Protein AF-A0A8T4TLX2-F1 (afdb_monomer_lite)

pLDDT: mean 73.06, std 13.08, range [42.81, 94.62]

Secondary structure (DSSP, 8-state):
-HHHHHHHHHHHHHHHHHHHHHHHHHHHHSSS---HHHHHHHHHHHHHHHHHHHHHHHHHHHH-SSHHHHHHHHHHHHHHHHHHHHHHHHHTTTTTTSSS-------HHHHHHHHHHHHHHHHHHHHHHHHT-

Structure (mmCIF, N/CA/C/O backbone):
data_AF-A0A8T4TLX2-F1
#
_entry.id   AF-A0A8T4TLX2-F1
#
loop_
_atom_site.group_PDB
_atom_site.id
_atom_site.type_symbol
_atom_site.label_atom_id
_atom_site.label_alt_id
_atom_site.label_comp_id
_atom_site.label_asym_id
_atom_site.label_entity_id
_atom_site.label_seq_id
_atom_site.pdbx_PDB_ins_code
_atom_site.Cartn_x
_atom_site.Cartn_y
_atom_site.Cartn_z
_atom_site.occupancy
_atom_site.B_iso_or_equiv
_atom_site.auth_seq_id
_atom_site.auth_comp_id
_atom_site.auth_asym_id
_atom_site.auth_atom_id
_atom_site.pdbx_PDB_model_num
ATOM 1 N N . MET A 1 1 ? -2.117 9.926 24.299 1.00 42.81 1 MET A N 1
ATOM 2 C CA . MET A 1 1 ? -0.888 10.438 23.638 1.00 42.81 1 MET A CA 1
ATOM 3 C C . MET A 1 1 ? -0.261 9.496 22.603 1.00 42.81 1 MET A C 1
ATOM 5 O O . MET A 1 1 ? -0.029 9.955 21.493 1.00 42.81 1 MET A O 1
ATOM 9 N N . ILE A 1 2 ? 0.007 8.210 22.890 1.00 47.81 2 ILE A N 1
ATOM 10 C CA . ILE A 1 2 ? 0.702 7.305 21.935 1.00 47.81 2 ILE A CA 1
ATOM 11 C C . ILE A 1 2 ? -0.049 7.175 20.595 1.00 47.81 2 ILE A C 1
ATOM 13 O O . ILE A 1 2 ? 0.559 7.354 19.546 1.00 47.81 2 ILE A O 1
ATOM 17 N N . LYS A 1 3 ? -1.381 7.003 20.624 1.00 55.38 3 LYS A N 1
ATOM 18 C CA . LYS A 1 3 ? -2.230 6.923 19.416 1.00 55.38 3 LYS A CA 1
ATOM 19 C C . LYS A 1 3 ? -2.152 8.156 18.503 1.00 55.38 3 LYS A C 1
ATOM 21 O O . LYS A 1 3 ? -2.442 8.037 17.320 1.00 55.38 3 LYS A O 1
ATOM 26 N N . GLN A 1 4 ? -1.822 9.331 19.036 1.00 51.31 4 GLN A N 1
ATOM 27 C CA . GLN A 1 4 ? -1.804 10.595 18.289 1.00 51.31 4 GLN A CA 1
ATOM 28 C C . GLN A 1 4 ? -0.442 10.821 17.615 1.00 51.31 4 GLN A C 1
ATOM 30 O O . GLN A 1 4 ? -0.377 11.288 16.483 1.00 51.31 4 GLN A O 1
ATOM 35 N N . LYS A 1 5 ? 0.646 10.382 18.265 1.00 51.25 5 LYS A N 1
ATOM 36 C CA . LYS A 1 5 ? 2.007 10.432 17.707 1.00 51.25 5 LYS A CA 1
ATOM 37 C C . LYS A 1 5 ? 2.173 9.501 16.504 1.00 51.25 5 LYS A C 1
ATOM 39 O O . LYS A 1 5 ? 2.753 9.906 15.504 1.00 51.25 5 LYS A O 1
ATOM 44 N N . THR A 1 6 ? 1.618 8.287 16.564 1.00 57.44 6 THR A N 1
ATOM 45 C CA . THR A 1 6 ? 1.668 7.333 15.438 1.00 57.44 6 THR A CA 1
ATOM 46 C C . THR A 1 6 ? 0.921 7.858 14.209 1.00 57.44 6 THR A C 1
ATOM 48 O O . THR A 1 6 ? 1.366 7.651 13.090 1.00 57.44 6 THR A O 1
ATOM 51 N N . PHE A 1 7 ? -0.178 8.587 14.420 1.00 55.81 7 PHE A N 1
ATOM 52 C CA . PHE A 1 7 ? -0.983 9.191 13.357 1.00 55.81 7 PHE A CA 1
ATOM 53 C C . PHE A 1 7 ? -0.264 10.351 12.659 1.00 55.81 7 PHE A C 1
ATOM 55 O O . PHE A 1 7 ? -0.252 10.408 11.433 1.00 55.81 7 PHE A O 1
ATOM 62 N N . PHE A 1 8 ? 0.380 11.232 13.431 1.00 54.66 8 PHE A N 1
ATOM 63 C CA . PHE A 1 8 ? 1.188 12.324 12.884 1.00 54.66 8 PHE A CA 1
ATOM 64 C C . PHE A 1 8 ? 2.365 11.801 12.052 1.00 54.66 8 PHE A C 1
ATOM 66 O O . PHE A 1 8 ? 2.585 12.267 10.941 1.00 54.66 8 PHE A O 1
ATOM 73 N N . LEU A 1 9 ? 3.071 10.780 12.551 1.00 60.78 9 LEU A N 1
ATOM 74 C CA . LEU A 1 9 ? 4.148 10.111 11.814 1.00 60.78 9 LEU A CA 1
ATOM 75 C C . LEU A 1 9 ? 3.656 9.496 10.502 1.00 60.78 9 LEU A C 1
ATOM 77 O O . LEU A 1 9 ? 4.334 9.597 9.487 1.00 60.78 9 LEU A O 1
ATOM 81 N N . PHE A 1 10 ? 2.466 8.902 10.509 1.00 64.06 10 PHE A N 1
ATOM 82 C CA . PHE A 1 10 ? 1.876 8.289 9.326 1.00 64.06 10 PHE A CA 1
ATOM 83 C C . PHE A 1 10 ? 1.400 9.330 8.297 1.00 64.06 10 PHE A C 1
ATOM 85 O O . PHE A 1 10 ? 1.614 9.163 7.102 1.00 64.06 10 PHE A O 1
ATOM 92 N N . HIS A 1 11 ? 0.830 10.448 8.750 1.00 59.53 11 HIS A N 1
ATOM 93 C CA . HIS A 1 11 ? 0.478 11.582 7.889 1.00 59.53 11 HIS A CA 1
ATOM 94 C C . HIS A 1 11 ? 1.701 12.257 7.283 1.00 59.53 11 HIS A C 1
ATOM 96 O O . HIS A 1 11 ? 1.725 12.524 6.086 1.00 59.53 11 HIS A O 1
ATOM 102 N N . ALA A 1 12 ? 2.726 12.503 8.098 1.00 61.34 12 ALA A N 1
ATOM 103 C CA . ALA A 1 12 ? 3.994 13.035 7.628 1.00 61.34 12 ALA A CA 1
ATOM 104 C C . ALA A 1 12 ? 4.629 12.084 6.608 1.00 61.34 12 ALA A C 1
ATOM 106 O O . ALA A 1 12 ? 5.093 12.533 5.569 1.00 61.34 12 ALA A O 1
ATOM 107 N N . PHE A 1 13 ? 4.570 10.772 6.851 1.00 69.31 13 PHE A N 1
ATOM 108 C CA . PHE A 1 13 ? 5.037 9.760 5.909 1.00 69.31 13 PHE A CA 1
ATOM 109 C C . PHE A 1 13 ? 4.298 9.828 4.569 1.00 69.31 13 PHE A C 1
ATOM 111 O O . PHE A 1 13 ? 4.942 9.906 3.530 1.00 69.31 13 PHE A O 1
ATOM 118 N N . PHE A 1 14 ? 2.965 9.887 4.578 1.00 67.88 14 PHE A N 1
ATOM 119 C CA . PHE A 1 14 ? 2.178 10.043 3.353 1.00 67.88 14 PHE A CA 1
ATOM 120 C C . PHE A 1 14 ? 2.451 11.370 2.641 1.00 67.88 14 PHE A C 1
ATOM 122 O O . PHE A 1 14 ? 2.610 11.381 1.424 1.00 67.88 14 PHE A O 1
ATOM 129 N N . GLY A 1 15 ? 2.568 12.474 3.382 1.00 61.53 15 GLY A N 1
ATOM 130 C CA . GLY A 1 15 ? 2.940 13.776 2.831 1.00 61.53 15 GLY A CA 1
ATOM 131 C C . GLY A 1 15 ? 4.322 13.755 2.176 1.00 61.53 15 GLY A C 1
ATOM 132 O O . GLY A 1 15 ? 4.482 14.286 1.080 1.00 61.53 15 GLY A O 1
ATOM 133 N N . ILE A 1 16 ? 5.297 13.079 2.788 1.00 67.12 16 ILE A N 1
ATOM 134 C CA . ILE A 1 16 ? 6.637 12.875 2.223 1.00 67.12 16 ILE A CA 1
ATOM 135 C C . ILE A 1 16 ? 6.561 12.002 0.968 1.00 67.12 16 ILE A C 1
ATOM 137 O O . ILE A 1 16 ? 7.141 12.377 -0.042 1.00 67.12 16 ILE A O 1
ATOM 141 N N . VAL A 1 17 ? 5.818 10.891 0.994 1.00 67.75 17 VAL A N 1
ATOM 142 C CA . VAL A 1 17 ? 5.635 9.986 -0.156 1.00 67.75 17 VAL A CA 1
ATOM 143 C C . VAL A 1 17 ? 4.996 10.717 -1.338 1.00 67.75 17 VAL A C 1
ATOM 145 O O . VAL A 1 17 ? 5.539 10.678 -2.438 1.00 67.75 17 VAL A O 1
ATOM 148 N N . PHE A 1 18 ? 3.896 11.442 -1.120 1.00 66.88 18 PHE A N 1
ATOM 149 C CA . PHE A 1 18 ? 3.232 12.227 -2.165 1.00 66.88 18 PHE A CA 1
ATOM 150 C C . PHE A 1 18 ? 4.108 13.369 -2.686 1.00 66.88 18 PHE A C 1
ATOM 152 O O . PHE A 1 18 ? 4.140 13.608 -3.892 1.00 66.88 18 PHE A O 1
ATOM 159 N N . SER A 1 19 ? 4.864 14.035 -1.808 1.00 63.25 19 SER A N 1
ATOM 160 C CA . SER A 1 19 ? 5.817 15.073 -2.218 1.00 63.25 19 SER A CA 1
ATOM 161 C C . SER A 1 19 ? 6.962 14.485 -3.043 1.00 63.25 19 SER A C 1
ATOM 163 O O . SER A 1 19 ? 7.318 15.053 -4.071 1.00 63.25 19 SER A O 1
ATOM 165 N N . LEU A 1 20 ? 7.499 13.320 -2.655 1.00 67.94 20 LEU A N 1
ATOM 166 C CA . LEU A 1 20 ? 8.529 12.613 -3.419 1.00 67.94 20 LEU A CA 1
ATOM 167 C C . LEU A 1 20 ? 8.010 12.211 -4.799 1.00 67.94 20 LEU A C 1
ATOM 169 O O . LEU A 1 20 ? 8.695 12.427 -5.788 1.00 67.94 20 LEU A O 1
ATOM 173 N N . LEU A 1 21 ? 6.797 11.662 -4.879 1.00 67.88 21 LEU A N 1
ATOM 174 C CA . LEU A 1 21 ? 6.171 11.275 -6.145 1.00 67.88 21 LEU A CA 1
ATOM 175 C C . LEU A 1 21 ? 5.908 12.484 -7.046 1.00 67.88 21 LEU A C 1
ATOM 177 O O . LEU A 1 21 ? 6.138 12.403 -8.250 1.00 67.88 21 LEU A O 1
ATOM 181 N N . GLY A 1 22 ? 5.488 13.616 -6.472 1.00 64.69 22 GLY A N 1
ATOM 182 C CA . GLY A 1 22 ? 5.352 14.881 -7.193 1.00 64.69 22 GLY A CA 1
ATOM 183 C C . GLY A 1 22 ? 6.689 15.368 -7.753 1.00 64.69 22 GLY A C 1
ATOM 184 O O . GLY A 1 22 ? 6.776 15.698 -8.932 1.00 64.69 22 GLY A O 1
ATOM 185 N N . VAL A 1 23 ? 7.752 15.332 -6.944 1.00 64.25 23 VAL A N 1
ATOM 186 C CA . VAL A 1 23 ? 9.114 15.685 -7.376 1.00 64.25 23 VAL A CA 1
ATOM 187 C C . VAL A 1 23 ? 9.605 14.741 -8.478 1.00 64.25 23 VAL A C 1
ATOM 189 O O . VAL A 1 23 ? 10.076 15.210 -9.508 1.00 64.25 23 VAL A O 1
ATOM 192 N N . LEU A 1 24 ? 9.441 13.426 -8.319 1.00 65.81 24 LEU A N 1
ATOM 193 C CA . LEU A 1 24 ? 9.833 12.426 -9.320 1.00 65.81 24 LEU A CA 1
ATOM 194 C C . LEU A 1 24 ? 9.044 12.574 -10.631 1.00 65.81 24 LEU A C 1
ATOM 196 O O . LEU A 1 24 ? 9.623 12.463 -11.711 1.00 65.81 24 LEU A O 1
ATOM 200 N N . SER A 1 25 ? 7.747 12.883 -10.553 1.00 61.78 25 SER A N 1
ATOM 201 C CA . SER A 1 25 ? 6.904 13.153 -11.722 1.00 61.78 25 SER A CA 1
ATOM 202 C C . SER A 1 25 ? 7.326 14.428 -12.455 1.00 61.78 25 SER A C 1
ATOM 204 O O . SER A 1 25 ? 7.356 14.436 -13.684 1.00 61.78 25 SER A O 1
ATOM 206 N N . LEU A 1 26 ? 7.655 15.502 -11.729 1.00 61.56 26 LEU A N 1
ATOM 207 C CA . LEU A 1 26 ? 8.131 16.757 -12.320 1.00 61.56 26 LEU A CA 1
ATOM 208 C C . LEU A 1 26 ? 9.502 16.560 -12.980 1.00 61.56 26 LEU A C 1
ATOM 210 O O . LEU A 1 26 ? 9.700 16.979 -14.117 1.00 61.56 26 LEU A O 1
ATOM 214 N N . LEU A 1 27 ? 10.420 15.849 -12.321 1.00 60.41 27 LEU A N 1
ATOM 215 C CA . LEU A 1 27 ? 11.731 15.508 -12.884 1.00 60.41 27 LEU A CA 1
ATOM 216 C C . LEU A 1 27 ? 11.616 14.666 -14.166 1.00 60.41 27 LEU A C 1
ATOM 218 O O . LEU A 1 27 ? 12.399 14.858 -15.090 1.00 60.41 27 LEU A O 1
ATOM 222 N N . GLY A 1 28 ? 10.608 13.793 -14.265 1.00 60.91 28 GLY A N 1
ATOM 223 C CA . GLY A 1 28 ? 10.301 13.062 -15.498 1.00 60.91 28 GLY A CA 1
ATOM 224 C C . GLY A 1 28 ? 9.738 13.932 -16.635 1.00 60.91 28 GLY A C 1
ATOM 225 O O . GLY A 1 28 ? 9.903 13.578 -17.801 1.00 60.91 28 GLY A O 1
ATOM 226 N N . GLN A 1 29 ? 9.098 15.067 -16.322 1.00 56.66 29 GLN A N 1
ATOM 227 C CA . GLN A 1 29 ? 8.494 15.983 -17.303 1.00 56.66 29 GLN A CA 1
ATOM 228 C C . GLN A 1 29 ? 9.457 17.062 -17.827 1.00 56.66 29 GLN A C 1
ATOM 230 O O . GLN A 1 29 ? 9.345 17.447 -18.989 1.00 56.66 29 GLN A O 1
ATOM 235 N N . PHE A 1 30 ? 10.409 17.541 -17.016 1.00 55.75 30 PHE A N 1
ATOM 236 C CA . PHE A 1 30 ? 11.299 18.665 -17.371 1.00 55.75 30 PHE A CA 1
ATOM 237 C C . PHE A 1 30 ? 12.502 18.311 -18.266 1.00 55.75 30 PHE A C 1
ATOM 239 O O . PHE A 1 30 ? 13.347 19.162 -18.542 1.00 55.75 30 PHE A O 1
ATOM 246 N N . GLY A 1 31 ? 12.530 17.101 -18.819 1.00 54.84 31 GLY A N 1
ATOM 247 C CA . GLY A 1 31 ? 13.481 16.715 -19.855 1.00 54.84 31 GLY A CA 1
ATOM 248 C C . GLY A 1 31 ? 14.688 15.957 -19.314 1.00 54.84 31 GLY A C 1
ATOM 249 O O . GLY A 1 31 ? 15.234 16.266 -18.263 1.00 54.84 31 GLY A O 1
ATOM 250 N N . TYR A 1 32 ? 15.111 14.972 -20.107 1.00 47.06 32 TYR A N 1
ATOM 251 C CA . TYR A 1 32 ? 16.262 14.099 -19.872 1.00 47.06 32 TYR A CA 1
ATOM 252 C C . TYR A 1 32 ? 16.062 13.086 -18.739 1.00 47.06 32 TYR A C 1
ATOM 254 O O . TYR A 1 32 ? 16.722 13.109 -17.710 1.00 47.06 32 TYR A O 1
ATOM 262 N N . VAL A 1 33 ? 15.160 12.132 -18.947 1.00 46.81 33 VAL A N 1
ATOM 263 C CA . VAL A 1 33 ? 15.488 10.779 -19.428 1.00 46.81 33 VAL A CA 1
ATOM 264 C C . VAL A 1 33 ? 14.278 9.895 -19.098 1.00 46.81 33 VAL A C 1
ATOM 266 O O . VAL A 1 33 ? 13.898 9.744 -17.939 1.00 46.81 33 VAL A O 1
ATOM 269 N N . TYR A 1 34 ? 13.691 9.262 -20.118 1.00 51.28 34 TYR A N 1
ATOM 270 C CA . TYR A 1 34 ? 12.852 8.072 -19.942 1.00 51.28 34 TYR A CA 1
ATOM 271 C C . TYR A 1 34 ? 13.736 6.936 -19.404 1.00 51.28 34 TYR A C 1
ATOM 273 O O . TYR A 1 34 ? 14.104 6.007 -20.119 1.00 51.28 34 TYR A O 1
ATOM 281 N N . PHE A 1 35 ? 14.161 7.025 -18.146 1.00 54.12 35 PHE A N 1
ATOM 282 C CA . PHE A 1 35 ? 14.891 5.947 -17.510 1.00 54.12 35 PHE A CA 1
ATOM 283 C C . PHE A 1 35 ? 13.823 4.928 -17.135 1.00 54.12 35 PHE A C 1
ATOM 285 O O . PHE A 1 35 ? 13.133 5.075 -16.130 1.00 54.12 35 PHE A O 1
ATOM 292 N N . ILE A 1 36 ? 13.689 3.879 -17.949 1.00 58.34 36 ILE A N 1
ATOM 293 C CA . ILE A 1 36 ? 13.009 2.629 -17.584 1.00 58.34 36 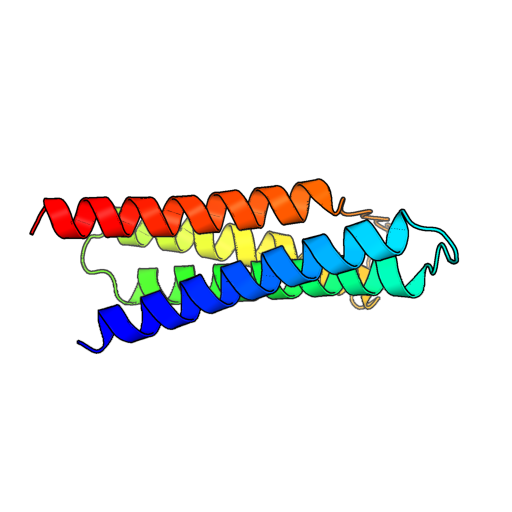ILE A CA 1
ATOM 294 C C . ILE A 1 36 ? 13.280 2.258 -16.106 1.00 58.34 36 ILE A C 1
ATOM 296 O O . ILE A 1 36 ? 12.309 1.979 -15.400 1.00 58.34 36 ILE A O 1
ATOM 300 N N . PRO A 1 37 ? 14.520 2.365 -15.566 1.00 63.72 37 PRO A N 1
ATOM 301 C CA . PRO A 1 37 ? 14.757 2.094 -14.146 1.00 63.72 37 PRO A CA 1
ATOM 302 C C . PRO A 1 37 ? 14.039 3.046 -13.174 1.00 63.72 37 PRO A C 1
ATOM 304 O O . PRO A 1 37 ? 13.652 2.604 -12.098 1.00 63.72 37 PRO A O 1
ATOM 307 N N . LEU A 1 38 ? 13.791 4.311 -13.531 1.00 68.06 38 LEU A N 1
ATOM 308 C CA . LEU A 1 38 ? 13.065 5.264 -12.681 1.00 68.06 38 LEU A CA 1
ATOM 309 C C . LEU A 1 38 ? 11.559 4.960 -12.629 1.00 68.06 38 LEU A C 1
ATOM 311 O O . LEU A 1 38 ? 10.948 5.055 -11.564 1.00 68.06 38 LEU A O 1
ATOM 315 N N . ARG A 1 39 ? 10.962 4.546 -13.758 1.00 69.50 39 ARG A N 1
ATOM 316 C CA . ARG A 1 39 ? 9.559 4.091 -13.813 1.00 69.50 39 ARG A CA 1
ATOM 317 C C . ARG A 1 39 ? 9.371 2.832 -12.969 1.00 69.50 39 ARG A C 1
ATOM 319 O O . ARG A 1 39 ? 8.476 2.801 -12.130 1.00 69.50 39 ARG A O 1
ATOM 326 N N . VAL A 1 40 ? 10.236 1.833 -13.159 1.00 72.75 40 VAL A N 1
ATOM 327 C CA . VAL A 1 40 ? 10.207 0.575 -12.395 1.00 72.75 40 VAL A CA 1
ATOM 328 C C . VAL A 1 40 ? 10.417 0.847 -10.906 1.00 72.75 40 VAL A C 1
ATOM 330 O O . VAL A 1 40 ? 9.649 0.361 -10.088 1.00 72.75 40 VAL A O 1
ATOM 333 N N . PHE A 1 41 ? 11.385 1.695 -10.543 1.00 74.06 41 PHE A N 1
ATOM 334 C CA . PHE A 1 41 ? 11.610 2.088 -9.151 1.00 74.06 41 PHE A CA 1
ATOM 335 C C . PHE A 1 41 ? 10.377 2.754 -8.529 1.00 74.06 41 PHE A C 1
ATOM 337 O O . PHE A 1 41 ? 9.996 2.416 -7.413 1.00 74.06 41 PHE A O 1
ATOM 344 N N . THR A 1 42 ? 9.734 3.672 -9.256 1.00 75.12 42 THR A N 1
ATOM 345 C CA . THR A 1 42 ? 8.546 4.392 -8.778 1.00 75.12 42 THR A CA 1
ATOM 346 C C . THR A 1 42 ? 7.367 3.443 -8.563 1.00 75.12 42 THR A C 1
ATOM 348 O O . THR A 1 42 ? 6.695 3.529 -7.537 1.00 75.12 42 THR A O 1
ATOM 351 N N . LEU A 1 43 ? 7.136 2.512 -9.493 1.00 78.88 43 LEU A N 1
ATOM 352 C CA . LEU A 1 43 ? 6.098 1.484 -9.375 1.00 78.88 43 LEU A CA 1
ATOM 353 C C . LEU A 1 43 ? 6.356 0.557 -8.186 1.00 78.88 43 LEU A C 1
ATOM 355 O O . LEU A 1 43 ? 5.509 0.461 -7.301 1.00 78.88 43 LEU A O 1
ATOM 359 N N . SER A 1 44 ? 7.552 -0.029 -8.099 1.00 80.88 44 SER A N 1
AT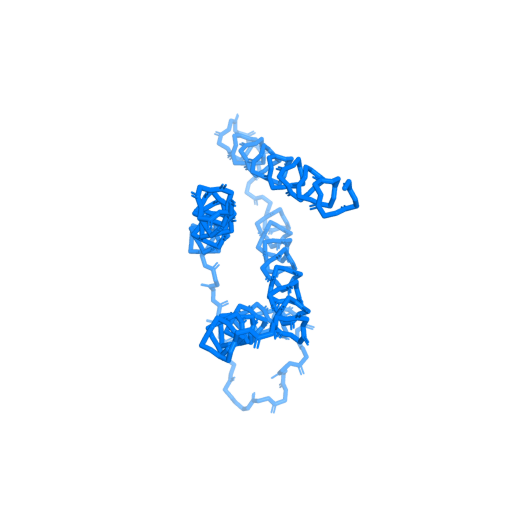OM 360 C CA . SER A 1 44 ? 7.920 -0.909 -6.987 1.00 80.88 44 SER A CA 1
ATOM 361 C C . SER A 1 44 ? 7.847 -0.185 -5.642 1.00 80.88 44 SER A C 1
ATOM 363 O O . SER A 1 44 ? 7.399 -0.751 -4.649 1.00 80.88 44 SER A O 1
ATOM 365 N N . PHE A 1 45 ? 8.250 1.088 -5.587 1.00 81.81 45 PHE A N 1
ATOM 366 C CA . PHE A 1 45 ? 8.128 1.897 -4.378 1.00 81.81 45 PHE A CA 1
ATOM 367 C C . PHE A 1 45 ? 6.662 2.063 -3.964 1.00 81.81 45 PHE A C 1
ATOM 369 O O . PHE A 1 45 ? 6.324 1.810 -2.809 1.00 81.81 45 PHE A O 1
ATOM 376 N N . LEU A 1 46 ? 5.785 2.434 -4.901 1.00 83.31 46 LEU A N 1
ATOM 377 C CA . LEU A 1 46 ? 4.349 2.575 -4.655 1.00 83.31 46 LEU A CA 1
ATOM 378 C C . LEU A 1 46 ? 3.712 1.266 -4.175 1.00 83.31 46 LEU A C 1
ATOM 380 O O . LEU A 1 46 ? 2.935 1.281 -3.222 1.00 83.31 46 LEU A O 1
ATOM 384 N N . GLU A 1 47 ? 4.068 0.138 -4.785 1.00 86.00 47 GLU A N 1
ATOM 385 C CA . GLU A 1 47 ? 3.616 -1.192 -4.367 1.00 86.00 47 GLU A CA 1
ATOM 386 C C . GLU A 1 47 ? 4.048 -1.496 -2.928 1.00 86.00 47 GLU A C 1
ATOM 388 O O . GLU A 1 47 ? 3.213 -1.845 -2.093 1.00 86.00 47 GLU A O 1
ATOM 393 N N . VAL A 1 48 ? 5.319 -1.266 -2.578 1.00 86.12 48 VAL A N 1
ATOM 394 C CA . VAL A 1 48 ? 5.796 -1.438 -1.195 1.00 86.12 48 VAL A CA 1
ATOM 395 C C . VAL A 1 48 ? 5.027 -0.533 -0.229 1.00 86.12 48 VAL A C 1
ATOM 397 O O . VAL A 1 48 ? 4.649 -0.980 0.854 1.00 86.12 48 VAL A O 1
ATOM 400 N N . MET A 1 49 ? 4.744 0.718 -0.605 1.00 83.88 49 MET A N 1
ATOM 401 C CA . MET A 1 49 ? 3.951 1.623 0.233 1.00 83.88 49 MET A CA 1
ATOM 402 C C . MET A 1 49 ? 2.534 1.086 0.459 1.00 83.88 49 MET A C 1
ATOM 404 O O . MET A 1 49 ? 2.081 1.034 1.603 1.00 83.88 49 MET A O 1
ATOM 408 N N . ILE A 1 50 ? 1.849 0.632 -0.595 1.00 87.75 50 ILE A N 1
ATOM 409 C CA . ILE A 1 50 ? 0.504 0.040 -0.493 1.00 87.75 50 ILE A CA 1
ATOM 410 C C . ILE A 1 50 ? 0.531 -1.194 0.410 1.00 87.75 50 ILE A C 1
ATOM 412 O O . ILE A 1 50 ? -0.337 -1.347 1.270 1.00 87.75 50 ILE A O 1
ATOM 416 N N . MET A 1 51 ? 1.550 -2.042 0.269 1.00 89.44 51 MET A N 1
ATOM 417 C CA . MET A 1 51 ? 1.724 -3.229 1.101 1.00 89.44 51 MET A CA 1
ATOM 418 C C . MET A 1 51 ? 1.862 -2.864 2.586 1.00 89.44 51 MET A C 1
ATOM 420 O O . MET A 1 51 ? 1.189 -3.454 3.433 1.00 89.44 51 MET A O 1
ATOM 424 N N . LEU A 1 52 ? 2.690 -1.867 2.918 1.00 86.69 52 LEU A N 1
ATOM 425 C CA . LEU A 1 52 ? 2.864 -1.391 4.296 1.00 86.69 52 LEU A CA 1
ATOM 426 C C . LEU A 1 52 ? 1.570 -0.811 4.876 1.00 86.69 52 LEU A C 1
ATOM 428 O O . LEU A 1 52 ? 1.259 -1.031 6.048 1.00 86.69 52 LEU A O 1
ATOM 432 N N . VAL A 1 53 ? 0.795 -0.103 4.055 1.00 85.81 53 VAL A N 1
ATOM 433 C CA . VAL A 1 53 ? -0.522 0.411 4.441 1.00 85.81 53 VAL A CA 1
ATOM 434 C C . VAL A 1 53 ? -1.482 -0.747 4.703 1.00 85.81 53 VAL A C 1
ATOM 436 O O . VAL A 1 53 ? -2.134 -0.764 5.744 1.00 85.81 53 VAL A O 1
ATOM 439 N N . GLY A 1 54 ? -1.509 -1.762 3.838 1.00 88.69 54 GLY A N 1
ATOM 440 C CA . GLY A 1 54 ? -2.291 -2.980 4.054 1.00 88.69 54 GLY A CA 1
ATOM 441 C C . GLY A 1 54 ? -1.964 -3.663 5.385 1.00 88.69 54 GLY A C 1
ATOM 442 O O . GLY A 1 54 ? -2.862 -3.958 6.174 1.00 88.69 54 GLY A O 1
ATOM 443 N N . LEU A 1 55 ? -0.674 -3.816 5.706 1.00 89.75 55 LEU A N 1
ATOM 444 C CA . LEU A 1 55 ? -0.225 -4.352 6.998 1.00 89.75 55 LEU A CA 1
ATOM 445 C C . LEU A 1 55 ? -0.673 -3.493 8.186 1.00 89.75 55 LEU A C 1
ATOM 447 O O . LEU A 1 55 ? -1.041 -4.029 9.235 1.00 89.75 55 LEU A O 1
ATOM 451 N N . PHE A 1 56 ? -0.661 -2.167 8.041 1.00 85.94 56 PHE A N 1
ATOM 452 C CA . PHE A 1 56 ? -1.163 -1.260 9.069 1.00 85.94 56 PHE A CA 1
ATOM 453 C C . PHE A 1 56 ? -2.658 -1.485 9.339 1.00 85.94 56 PHE A C 1
ATOM 455 O O . PHE A 1 56 ? -3.051 -1.622 10.497 1.00 85.94 56 PHE A O 1
ATOM 462 N N . PHE A 1 57 ? -3.472 -1.615 8.293 1.00 85.62 57 PHE A N 1
ATOM 463 C CA . PHE A 1 57 ? -4.897 -1.929 8.417 1.00 85.62 57 PHE A CA 1
ATOM 464 C C . PHE A 1 57 ? -5.151 -3.280 9.094 1.00 85.62 57 PHE A C 1
ATOM 466 O O . PHE A 1 57 ? -5.978 -3.361 10.001 1.00 85.62 57 PHE A O 1
ATOM 473 N N . ILE A 1 58 ? -4.402 -4.325 8.727 1.00 88.94 58 ILE A N 1
ATOM 474 C CA . ILE A 1 58 ? -4.495 -5.642 9.380 1.00 88.94 58 ILE A CA 1
ATOM 475 C C . ILE A 1 58 ? -4.160 -5.520 10.871 1.00 88.94 58 ILE A C 1
ATOM 477 O O . ILE A 1 58 ? -4.862 -6.064 11.725 1.00 88.94 58 ILE A O 1
ATOM 481 N N . ARG A 1 59 ? -3.111 -4.766 11.212 1.00 87.00 59 ARG A N 1
ATOM 482 C CA . ARG A 1 59 ? -2.728 -4.514 12.606 1.00 87.00 59 ARG A CA 1
ATOM 483 C C . ARG A 1 59 ? -3.824 -3.783 13.382 1.00 87.00 59 ARG A C 1
ATOM 485 O O . ARG A 1 59 ? -4.076 -4.139 14.534 1.00 87.00 59 ARG A O 1
ATOM 492 N N . GLU A 1 60 ? -4.448 -2.766 12.792 1.00 83.62 60 GLU A N 1
ATOM 493 C CA . GLU A 1 60 ? -5.551 -2.041 13.431 1.00 83.62 60 GLU A CA 1
ATOM 494 C C . GLU A 1 60 ? -6.797 -2.923 13.568 1.00 83.62 60 GLU A C 1
ATOM 496 O O . GLU A 1 60 ? -7.424 -2.915 14.625 1.00 83.62 60 GLU A O 1
ATOM 501 N N . ALA A 1 61 ? -7.089 -3.782 12.588 1.00 86.38 61 ALA A N 1
ATOM 502 C CA . ALA A 1 61 ? -8.161 -4.768 12.683 1.00 86.38 61 ALA A CA 1
ATOM 503 C C . ALA A 1 61 ? -7.989 -5.684 13.904 1.00 86.38 61 ALA A C 1
ATOM 505 O O . ALA A 1 61 ? -8.904 -5.823 14.713 1.00 86.38 61 ALA A O 1
ATOM 506 N N . VAL A 1 62 ? -6.794 -6.249 14.102 1.00 89.31 62 VAL A N 1
ATOM 507 C CA . VAL A 1 62 ? -6.495 -7.124 15.253 1.00 89.31 62 VAL A CA 1
ATOM 508 C C . VAL A 1 62 ? -6.687 -6.405 16.597 1.00 89.31 62 VAL A C 1
ATOM 510 O O . VAL A 1 62 ? -7.006 -7.036 17.603 1.00 89.31 62 VAL A O 1
ATOM 513 N N . ARG A 1 63 ? -6.507 -5.082 16.631 1.00 83.56 63 ARG A N 1
ATOM 514 C CA . ARG A 1 63 ? -6.615 -4.261 17.847 1.00 83.56 63 ARG A CA 1
ATOM 515 C C . ARG A 1 63 ? -8.006 -3.679 18.080 1.00 83.56 63 ARG A C 1
ATOM 517 O O . ARG A 1 63 ? -8.272 -3.214 19.193 1.00 83.56 63 ARG A O 1
ATOM 524 N N . ASN A 1 64 ? -8.867 -3.658 17.066 1.00 80.31 64 ASN A N 1
ATOM 525 C CA . ASN A 1 64 ? -10.184 -3.049 17.168 1.00 80.31 64 ASN A CA 1
ATOM 526 C C . ASN A 1 64 ? -11.155 -3.978 17.923 1.00 80.31 64 ASN A C 1
ATOM 528 O O . ASN A 1 64 ? -11.232 -5.180 17.667 1.00 80.31 64 ASN A O 1
ATOM 532 N N . LYS A 1 65 ? -11.886 -3.406 18.887 1.00 83.50 65 LYS A N 1
ATOM 533 C CA . LYS A 1 65 ? -12.886 -4.118 19.696 1.00 83.50 65 LYS A CA 1
ATOM 534 C C . LYS A 1 65 ? -14.245 -4.201 19.000 1.00 83.50 65 LYS A C 1
ATOM 536 O O . LYS A 1 65 ? -15.002 -5.121 19.288 1.00 83.50 65 LYS A O 1
ATOM 541 N N . ASN A 1 66 ? -14.551 -3.260 18.105 1.00 87.75 66 ASN A N 1
ATOM 542 C CA . ASN A 1 66 ? -15.778 -3.285 17.320 1.00 87.75 66 ASN A CA 1
ATOM 543 C C . ASN A 1 66 ? -15.629 -4.311 16.185 1.00 87.75 66 ASN A C 1
ATOM 545 O O . ASN A 1 66 ? -14.722 -4.203 15.360 1.00 87.75 66 ASN A O 1
ATOM 549 N N . SER A 1 67 ? -16.513 -5.312 16.152 1.00 85.00 67 SER A N 1
ATOM 550 C CA . SER A 1 67 ? -16.479 -6.402 15.174 1.00 85.00 67 SER A CA 1
ATOM 551 C C . SER A 1 67 ? -16.654 -5.932 13.732 1.00 85.00 67 SER A C 1
ATOM 553 O O . SER A 1 67 ? -16.007 -6.490 12.847 1.00 85.00 67 SER A O 1
ATOM 555 N N . GLU A 1 68 ? -17.482 -4.915 13.494 1.00 86.69 68 GLU A N 1
ATOM 556 C CA . GLU A 1 68 ? -17.760 -4.391 12.154 1.00 86.69 68 GLU A CA 1
ATOM 557 C C . GLU A 1 68 ? -16.547 -3.641 11.609 1.00 86.69 68 GLU A C 1
ATOM 559 O O . GLU A 1 68 ? -16.024 -3.979 10.548 1.00 86.69 68 GLU A O 1
ATOM 564 N N . GLN A 1 69 ? -16.021 -2.690 12.385 1.00 83.38 69 GLN A N 1
ATOM 565 C CA . GLN A 1 69 ? -14.814 -1.953 12.004 1.00 83.38 69 GLN A CA 1
ATOM 566 C C . GLN A 1 69 ? -13.606 -2.884 11.868 1.00 83.38 69 GLN A C 1
ATOM 568 O O . GLN A 1 69 ? -12.824 -2.754 10.929 1.00 83.38 69 GLN A O 1
ATOM 573 N N . ARG A 1 70 ? -13.473 -3.877 12.757 1.00 87.94 70 ARG A N 1
ATOM 574 C CA . ARG A 1 70 ? -12.452 -4.922 12.637 1.00 87.94 70 ARG A CA 1
ATOM 575 C C . ARG A 1 70 ? -12.544 -5.646 11.298 1.00 87.94 70 ARG A C 1
ATOM 577 O O . ARG A 1 70 ? -11.517 -5.825 10.652 1.00 87.94 70 ARG A O 1
ATOM 584 N N . PHE A 1 71 ? -13.740 -6.070 10.891 1.00 90.38 71 PHE A N 1
ATOM 585 C CA . PHE A 1 71 ? -13.929 -6.767 9.621 1.00 90.38 71 PHE A CA 1
ATOM 586 C C . PHE A 1 71 ? -13.558 -5.873 8.432 1.00 90.38 71 PHE A C 1
ATOM 588 O O . PHE A 1 71 ? -12.783 -6.297 7.577 1.00 90.38 71 PHE A O 1
ATOM 595 N N . VAL A 1 72 ? -14.020 -4.618 8.421 1.00 88.56 72 VAL A N 1
ATOM 596 C CA . VAL A 1 72 ? -13.695 -3.652 7.359 1.00 88.56 72 VAL A CA 1
ATOM 597 C C . VAL A 1 72 ? -12.187 -3.427 7.260 1.00 88.56 72 VAL A C 1
ATOM 599 O O . VAL A 1 72 ? -11.618 -3.595 6.183 1.00 88.56 72 VAL A O 1
ATOM 602 N N . HIS A 1 73 ? -11.511 -3.113 8.370 1.00 87.19 73 HIS A N 1
ATOM 603 C CA . HIS A 1 73 ? -10.062 -2.911 8.361 1.00 87.19 73 HIS A CA 1
ATOM 604 C C . HIS A 1 73 ? -9.306 -4.170 7.926 1.00 87.19 73 HIS A C 1
ATOM 606 O O . HIS A 1 73 ? -8.304 -4.067 7.224 1.00 87.19 73 HIS A O 1
ATOM 612 N N . PHE A 1 74 ? -9.781 -5.359 8.303 1.00 91.38 74 PHE A N 1
ATOM 613 C CA . PHE A 1 74 ? -9.148 -6.614 7.911 1.00 91.38 74 PHE A CA 1
ATOM 614 C C . PHE A 1 74 ? -9.261 -6.865 6.404 1.00 91.38 74 PHE A C 1
ATOM 616 O O . PHE A 1 74 ? -8.259 -7.163 5.759 1.00 91.38 74 PHE A O 1
ATOM 623 N N . VAL A 1 75 ? -10.457 -6.690 5.832 1.00 93.31 75 VAL A N 1
ATOM 624 C CA . VAL A 1 75 ? -10.707 -6.874 4.394 1.00 93.31 75 VAL A CA 1
ATOM 625 C C . VAL A 1 75 ? -9.940 -5.845 3.569 1.00 93.31 75 VAL A C 1
ATOM 627 O O . VAL A 1 75 ? -9.261 -6.219 2.615 1.00 93.31 75 VAL A O 1
ATOM 630 N N . VAL A 1 76 ? -9.986 -4.566 3.958 1.00 88.50 76 VAL A N 1
ATOM 631 C CA . VAL A 1 76 ? -9.211 -3.503 3.296 1.00 88.50 76 VAL A CA 1
ATOM 632 C C . VAL A 1 76 ? -7.718 -3.810 3.386 1.00 88.50 76 VAL A C 1
ATOM 634 O O . VAL A 1 76 ? -7.017 -3.758 2.380 1.00 88.50 76 VAL A O 1
ATOM 637 N N . GLY A 1 77 ? -7.231 -4.195 4.566 1.00 90.81 77 GLY A N 1
ATOM 638 C CA . GLY A 1 77 ? -5.824 -4.505 4.779 1.00 90.81 77 GLY A CA 1
ATOM 639 C C . GLY A 1 77 ? -5.323 -5.675 3.935 1.00 90.81 77 GLY A C 1
ATOM 640 O O . GLY A 1 77 ? -4.292 -5.548 3.275 1.00 90.81 77 GLY A O 1
ATOM 641 N N . LEU A 1 78 ? -6.070 -6.784 3.895 1.00 94.62 78 LEU A N 1
ATOM 642 C CA . LEU A 1 78 ? -5.753 -7.921 3.026 1.00 94.62 78 LEU A CA 1
ATOM 643 C C . LEU A 1 78 ? -5.823 -7.542 1.546 1.00 94.62 78 LEU A C 1
ATOM 645 O O . LEU A 1 78 ? -4.926 -7.908 0.792 1.00 94.62 78 LEU A O 1
ATOM 649 N N . GLY A 1 79 ? -6.847 -6.790 1.138 1.00 91.88 79 GLY A N 1
ATOM 650 C CA . GLY A 1 79 ? -7.002 -6.328 -0.239 1.00 91.88 79 GLY A CA 1
ATOM 651 C C . GLY A 1 79 ? -5.798 -5.515 -0.707 1.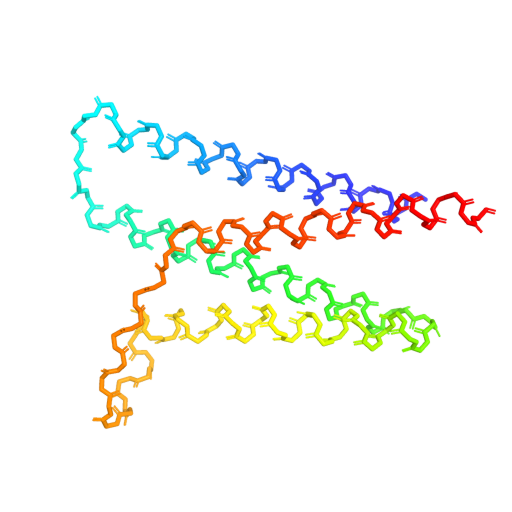00 91.88 79 GLY A C 1
ATOM 652 O O . GLY A 1 79 ? -5.196 -5.849 -1.722 1.00 91.88 79 GLY A O 1
ATOM 653 N N . LEU A 1 80 ? -5.388 -4.507 0.069 1.00 91.19 80 LEU A N 1
ATOM 654 C CA . LEU A 1 80 ? -4.205 -3.691 -0.222 1.00 91.19 80 LEU A CA 1
ATOM 655 C C . LEU A 1 80 ? -2.922 -4.533 -0.240 1.00 91.19 80 LEU A C 1
ATOM 657 O O . LEU A 1 80 ? -2.104 -4.397 -1.147 1.00 91.19 80 LEU A O 1
ATOM 661 N N . PHE A 1 81 ? -2.758 -5.430 0.736 1.00 91.38 81 PHE A N 1
ATOM 662 C CA . PHE A 1 81 ? -1.576 -6.282 0.837 1.00 91.38 81 PHE A CA 1
ATOM 663 C C . PHE A 1 81 ? -1.423 -7.199 -0.382 1.00 91.38 81 PHE A C 1
ATOM 665 O O . PHE A 1 81 ? -0.368 -7.209 -1.014 1.00 91.38 81 PHE A O 1
ATOM 672 N N . PHE A 1 82 ? -2.477 -7.934 -0.749 1.00 90.25 82 PHE A N 1
ATOM 673 C CA . PHE A 1 82 ? -2.435 -8.845 -1.893 1.00 90.25 82 PHE A CA 1
ATOM 674 C C . PHE A 1 82 ? -2.360 -8.110 -3.233 1.00 90.25 82 PHE A C 1
ATOM 676 O O . PHE A 1 82 ? -1.658 -8.558 -4.139 1.00 90.25 82 PHE A O 1
ATOM 683 N N . PHE A 1 83 ? -3.031 -6.964 -3.353 1.00 88.19 83 PHE A N 1
ATOM 684 C CA . PHE A 1 83 ? -2.963 -6.134 -4.552 1.00 88.19 83 PHE A CA 1
ATOM 685 C C . PHE A 1 83 ? -1.548 -5.612 -4.817 1.00 88.19 83 PHE A C 1
ATOM 687 O O . PHE A 1 83 ? -1.141 -5.525 -5.968 1.00 88.19 83 PHE A O 1
ATOM 694 N N . ALA A 1 84 ? -0.788 -5.296 -3.766 1.00 87.44 84 ALA A N 1
ATOM 695 C CA . ALA A 1 84 ? 0.594 -4.848 -3.887 1.00 87.44 84 ALA A CA 1
ATOM 696 C C . ALA A 1 84 ? 1.603 -5.990 -4.058 1.00 87.44 84 ALA A C 1
ATOM 698 O O . ALA A 1 84 ? 2.549 -5.863 -4.830 1.00 87.44 84 ALA A O 1
ATOM 699 N N . ILE A 1 85 ? 1.429 -7.107 -3.341 1.00 89.25 85 ILE A N 1
ATOM 700 C CA . ILE A 1 85 ? 2.417 -8.195 -3.346 1.00 89.25 85 ILE A CA 1
ATOM 701 C C . ILE A 1 85 ? 2.480 -8.914 -4.695 1.00 89.25 85 ILE A C 1
ATOM 703 O O . ILE A 1 85 ? 3.548 -9.358 -5.110 1.00 89.25 85 ILE A O 1
ATOM 707 N N . PHE A 1 86 ? 1.344 -9.026 -5.388 1.00 85.19 86 PHE A N 1
ATOM 708 C CA . PHE A 1 86 ? 1.252 -9.798 -6.620 1.00 85.19 86 PHE A CA 1
ATOM 709 C C . PHE A 1 86 ? 2.045 -9.165 -7.781 1.00 85.19 86 PHE A C 1
ATOM 711 O O . PHE A 1 86 ? 2.942 -9.838 -8.294 1.00 85.19 86 PHE A O 1
ATOM 718 N N . PRO A 1 87 ? 1.839 -7.884 -8.147 1.00 80.19 87 PRO A N 1
ATOM 719 C CA . PRO A 1 87 ? 2.677 -7.192 -9.131 1.00 80.19 87 PRO A CA 1
ATOM 720 C C . PRO A 1 87 ? 4.159 -7.158 -8.752 1.00 80.19 87 PRO A C 1
ATOM 722 O O . PRO A 1 87 ? 5.027 -7.320 -9.610 1.00 80.19 87 PRO A O 1
ATOM 725 N N . LEU A 1 88 ? 4.460 -7.024 -7.459 1.00 83.69 88 LEU A N 1
ATOM 726 C CA . LEU A 1 88 ? 5.831 -6.988 -6.966 1.00 83.69 88 LEU A CA 1
ATOM 727 C C . LEU A 1 88 ? 6.532 -8.339 -7.181 1.00 83.69 88 LEU A C 1
ATOM 729 O O . LEU A 1 88 ? 7.684 -8.395 -7.605 1.00 83.69 88 LEU A O 1
ATOM 733 N N . PHE A 1 89 ? 5.822 -9.448 -6.966 1.00 84.19 89 PHE A N 1
ATOM 734 C CA . PHE A 1 89 ? 6.331 -10.795 -7.231 1.00 84.19 89 PHE A CA 1
ATOM 735 C C . PHE A 1 89 ? 6.473 -11.093 -8.730 1.00 84.19 89 PHE A C 1
ATOM 737 O O . PHE A 1 89 ? 7.409 -11.803 -9.115 1.00 84.19 89 PHE A O 1
ATOM 744 N N . VAL A 1 90 ? 5.592 -10.542 -9.574 1.00 79.56 90 VAL A N 1
ATOM 745 C CA . VAL A 1 90 ? 5.747 -10.571 -11.040 1.00 79.56 90 VAL A CA 1
ATOM 746 C C . VAL A 1 90 ? 7.019 -9.817 -11.441 1.00 79.56 90 VAL A C 1
ATOM 748 O O . VAL A 1 90 ? 7.885 -10.389 -12.102 1.00 79.56 90 VAL A O 1
ATOM 751 N N . THR A 1 91 ? 7.190 -8.584 -10.957 1.00 77.56 91 THR A N 1
ATOM 752 C CA . THR A 1 91 ? 8.332 -7.707 -11.272 1.00 77.56 91 THR A CA 1
ATOM 753 C C . THR A 1 91 ? 9.669 -8.305 -10.828 1.00 77.56 91 THR A C 1
ATOM 755 O O . THR A 1 91 ? 10.657 -8.249 -11.558 1.00 77.56 91 THR A O 1
ATOM 758 N N . LEU A 1 92 ? 9.711 -8.941 -9.654 1.00 79.19 92 LEU A N 1
ATOM 759 C CA . LEU A 1 92 ? 10.903 -9.631 -9.147 1.00 79.19 92 LEU A CA 1
ATOM 760 C C . LEU A 1 92 ? 11.169 -10.979 -9.839 1.00 79.19 92 LEU A C 1
ATOM 762 O O . LEU A 1 92 ? 12.189 -11.618 -9.582 1.00 79.19 92 LEU A O 1
ATOM 766 N N . GLY A 1 93 ? 10.268 -11.441 -10.710 1.00 75.81 93 GLY A N 1
ATOM 767 C CA . GLY A 1 93 ? 10.402 -12.718 -11.401 1.00 75.81 93 GLY A CA 1
ATOM 768 C C . GLY A 1 93 ? 10.215 -13.939 -10.498 1.00 75.81 93 GLY A C 1
ATOM 769 O O . GLY A 1 93 ? 10.616 -15.038 -10.879 1.00 75.81 93 GLY A O 1
ATOM 770 N N . VAL A 1 94 ? 9.607 -13.771 -9.322 1.00 82.25 94 VAL A N 1
ATOM 771 C CA . VAL A 1 94 ? 9.308 -14.869 -8.387 1.00 82.25 94 VAL A CA 1
ATOM 772 C C . VAL A 1 94 ? 8.260 -15.809 -8.988 1.00 82.25 94 VAL A C 1
ATOM 774 O O . VAL A 1 94 ? 8.321 -17.017 -8.791 1.00 82.25 94 VAL A O 1
ATOM 777 N N . LEU A 1 95 ? 7.333 -15.268 -9.782 1.00 77.56 95 LEU A N 1
ATOM 778 C CA . LEU A 1 95 ? 6.231 -16.010 -10.403 1.00 77.56 95 LEU A CA 1
ATOM 779 C C . LEU A 1 95 ? 6.563 -16.589 -11.790 1.00 77.56 95 LEU A C 1
ATOM 781 O O . LEU A 1 95 ? 5.664 -17.032 -12.498 1.00 77.56 95 LEU A O 1
ATOM 785 N N . LYS A 1 96 ? 7.847 -16.648 -12.177 1.00 70.75 96 LYS A N 1
ATOM 786 C CA . LYS A 1 96 ? 8.301 -17.179 -13.483 1.00 70.75 96 LYS A CA 1
ATOM 787 C C . LYS A 1 96 ? 7.968 -18.657 -13.731 1.00 70.75 96 LYS A C 1
ATOM 789 O O . LYS A 1 96 ? 8.096 -19.121 -14.856 1.00 70.75 96 LYS A O 1
ATOM 794 N N . PHE A 1 97 ? 7.570 -19.398 -12.697 1.00 75.19 97 PHE A N 1
ATOM 795 C CA . PHE A 1 97 ? 7.118 -20.786 -12.817 1.00 75.19 97 PHE A CA 1
ATOM 796 C C . PHE A 1 97 ? 5.665 -20.908 -13.311 1.00 75.19 97 PHE A C 1
ATOM 798 O O . PHE A 1 97 ? 5.234 -22.012 -13.641 1.00 75.19 97 PHE A O 1
ATOM 805 N N . LEU A 1 98 ? 4.895 -19.811 -13.343 1.00 71.81 98 LEU A N 1
ATOM 806 C CA . LEU A 1 98 ? 3.547 -19.824 -13.903 1.00 71.81 98 LEU A CA 1
ATOM 807 C C . LEU A 1 98 ? 3.628 -19.914 -15.439 1.00 71.81 98 LEU A C 1
ATOM 809 O O . LEU A 1 98 ? 4.330 -19.117 -16.060 1.00 71.81 98 LEU A O 1
ATOM 813 N N . PRO A 1 99 ? 2.899 -20.854 -16.072 1.00 57.84 99 PRO A N 1
ATOM 814 C CA . PRO A 1 99 ? 2.981 -21.110 -17.515 1.00 57.84 99 PRO A CA 1
ATOM 815 C C . PRO A 1 99 ? 2.437 -19.961 -18.378 1.00 57.84 99 PRO A C 1
ATOM 817 O O . PRO A 1 99 ? 2.702 -19.911 -19.576 1.00 57.84 99 PRO A O 1
ATOM 820 N N . TYR A 1 100 ? 1.700 -19.028 -17.773 1.00 60.41 100 TYR A N 1
ATOM 821 C CA . TYR A 1 100 ? 1.276 -17.787 -18.403 1.00 60.41 100 TYR A CA 1
ATOM 822 C C . TYR A 1 100 ? 2.173 -16.665 -17.895 1.00 60.41 100 TYR A C 1
ATOM 824 O O . TYR A 1 100 ? 2.139 -16.330 -16.711 1.00 60.41 100 TYR A O 1
ATOM 832 N N . TYR A 1 101 ? 2.976 -16.088 -18.788 1.00 57.19 101 TYR A N 1
ATOM 833 C CA . TYR A 1 101 ? 3.700 -14.856 -18.505 1.00 57.19 101 TYR A CA 1
ATOM 834 C C . TYR A 1 101 ? 2.657 -13.741 -18.357 1.00 57.19 101 TYR A C 1
ATOM 836 O O . TYR A 1 101 ? 2.124 -13.238 -19.344 1.00 57.19 101 TYR A O 1
ATOM 844 N N . ILE A 1 102 ? 2.270 -13.439 -17.118 1.00 59.59 102 ILE A N 1
ATOM 845 C CA . ILE 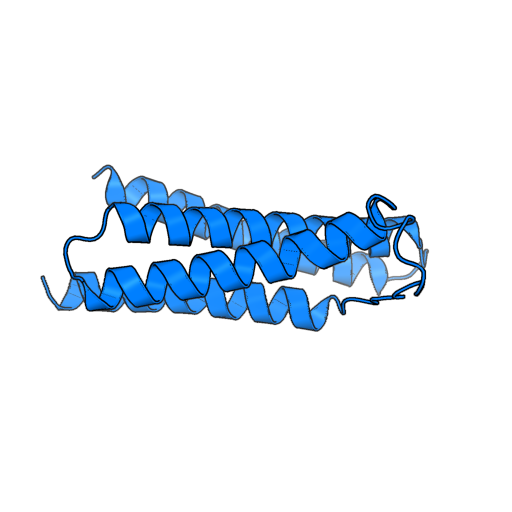A 1 102 ? 1.338 -12.350 -16.831 1.00 59.59 102 ILE A CA 1
ATOM 846 C C . ILE A 1 102 ? 2.160 -11.063 -16.858 1.00 59.59 102 ILE A C 1
ATOM 848 O O . ILE A 1 102 ? 2.806 -10.723 -15.869 1.00 59.59 102 ILE A O 1
ATOM 852 N N . ASP A 1 103 ? 2.146 -10.364 -17.993 1.00 59.06 103 ASP A N 1
ATOM 853 C CA . ASP A 1 103 ? 2.674 -9.000 -18.092 1.00 59.06 103 ASP A CA 1
ATOM 854 C C . ASP A 1 103 ? 1.676 -8.045 -17.424 1.00 59.06 103 ASP A C 1
ATOM 856 O O . ASP A 1 103 ? 0.733 -7.533 -18.030 1.00 59.06 103 ASP A O 1
ATOM 860 N N . LEU A 1 104 ? 1.825 -7.888 -16.110 1.00 65.12 104 LEU A N 1
ATOM 861 C CA . LEU A 1 104 ? 1.016 -6.981 -15.307 1.00 65.12 104 LEU A CA 1
ATOM 862 C C . LEU A 1 104 ? 1.689 -5.611 -15.263 1.00 65.12 104 LEU A C 1
ATOM 864 O O . LEU A 1 104 ? 2.466 -5.304 -14.361 1.00 65.12 104 LEU A O 1
ATOM 868 N N . GLU A 1 105 ? 1.375 -4.765 -16.242 1.00 64.06 105 GLU A N 1
ATOM 869 C CA . GLU A 1 105 ? 1.764 -3.358 -16.192 1.00 64.06 105 GLU A CA 1
ATOM 870 C C . GLU A 1 105 ? 0.849 -2.592 -15.227 1.00 64.06 105 GLU A C 1
ATOM 872 O O . GLU A 1 105 ? -0.205 -2.072 -15.601 1.00 64.06 105 GLU A O 1
ATOM 877 N N . MET A 1 106 ? 1.258 -2.498 -13.959 1.00 69.81 106 MET A N 1
ATOM 878 C CA . MET A 1 106 ? 0.585 -1.614 -13.009 1.00 69.81 106 MET A CA 1
ATOM 879 C C . MET A 1 106 ? 0.813 -0.155 -13.399 1.00 69.81 106 MET A C 1
ATOM 881 O O . MET A 1 106 ? 1.927 0.288 -13.685 1.00 69.81 106 MET A O 1
ATOM 885 N N . ASN A 1 107 ? -0.270 0.617 -13.403 1.00 76.50 107 ASN A N 1
ATOM 886 C CA . ASN A 1 107 ? -0.215 2.033 -13.720 1.00 76.50 107 ASN A CA 1
ATOM 887 C C . ASN A 1 107 ? 0.084 2.851 -12.453 1.00 76.50 107 ASN A C 1
ATOM 889 O O . ASN A 1 107 ? -0.616 2.726 -11.445 1.00 76.50 107 ASN A O 1
ATOM 893 N N . VAL A 1 108 ? 1.080 3.741 -12.534 1.00 74.19 108 VAL A N 1
ATOM 894 C CA . VAL A 1 108 ? 1.468 4.685 -11.469 1.00 74.19 108 VAL A CA 1
ATOM 895 C C . VAL A 1 108 ? 0.253 5.439 -10.925 1.00 74.19 108 VAL A C 1
ATOM 897 O O . VAL A 1 108 ? 0.129 5.607 -9.712 1.00 74.19 108 VAL A O 1
ATOM 900 N N . TYR A 1 109 ? -0.674 5.850 -11.795 1.00 72.94 109 TYR A N 1
ATOM 901 C CA . TYR A 1 109 ? -1.887 6.555 -11.388 1.00 72.94 109 TYR A CA 1
ATOM 902 C C . TYR A 1 109 ? -2.792 5.680 -10.524 1.00 72.94 109 TYR A C 1
ATOM 904 O O . TYR A 1 109 ? -3.259 6.143 -9.490 1.00 72.94 109 TYR A O 1
ATOM 912 N N . VAL A 1 110 ? -2.998 4.413 -10.894 1.00 79.56 110 VAL A N 1
ATOM 913 C CA . VAL A 1 110 ? -3.845 3.482 -10.129 1.00 79.56 110 VAL A CA 1
ATOM 914 C C . VAL A 1 110 ? -3.271 3.272 -8.732 1.00 79.56 110 VAL A C 1
ATOM 916 O O . VAL A 1 110 ? -3.993 3.422 -7.750 1.00 79.56 110 VAL A O 1
ATOM 919 N N . LEU A 1 111 ? -1.965 3.011 -8.629 1.00 81.00 111 LEU A N 1
ATOM 920 C CA . LEU A 1 111 ? -1.292 2.843 -7.338 1.00 81.00 111 LEU A CA 1
ATOM 921 C C . LEU A 1 111 ? -1.363 4.123 -6.487 1.00 81.00 111 LEU A C 1
ATOM 923 O O . LEU A 1 111 ? -1.618 4.068 -5.284 1.00 81.00 111 LEU A O 1
ATOM 927 N N . SER A 1 112 ? -1.207 5.287 -7.120 1.00 74.62 112 SER A N 1
ATOM 928 C CA . SER A 1 112 ? -1.283 6.589 -6.448 1.00 74.62 112 SER A CA 1
ATOM 929 C C . SER A 1 112 ? -2.696 6.910 -5.951 1.00 74.62 112 SER A C 1
ATOM 931 O O . SER A 1 112 ? -2.858 7.353 -4.815 1.00 74.62 112 SER A O 1
ATOM 933 N N . PHE A 1 113 ? -3.732 6.650 -6.756 1.00 77.94 113 PHE A N 1
ATOM 934 C CA . PHE A 1 113 ? -5.133 6.820 -6.353 1.00 77.94 113 PHE A CA 1
ATOM 935 C C . PHE A 1 113 ? -5.521 5.866 -5.226 1.00 77.94 113 PHE A C 1
ATOM 937 O O . PHE A 1 113 ? -6.250 6.255 -4.316 1.00 77.94 113 PHE A O 1
ATOM 944 N N . LEU A 1 114 ? -5.013 4.636 -5.255 1.00 81.94 114 LEU A N 1
ATOM 945 C CA . LEU A 1 114 ? -5.272 3.635 -4.229 1.00 81.94 114 LEU A CA 1
ATOM 946 C C . LEU A 1 114 ? -4.624 4.029 -2.890 1.00 81.94 114 LEU A C 1
ATOM 948 O O . LEU A 1 114 ? -5.276 3.963 -1.847 1.00 81.94 114 LEU A O 1
ATOM 952 N N . LEU A 1 115 ? -3.390 4.546 -2.921 1.00 80.12 115 LEU A N 1
ATOM 953 C CA . LEU A 1 115 ? -2.742 5.156 -1.753 1.00 80.12 115 LEU A CA 1
ATOM 954 C C . LEU A 1 115 ? -3.491 6.387 -1.248 1.00 80.12 115 LEU A C 1
ATOM 956 O O . LEU A 1 115 ? -3.677 6.527 -0.040 1.00 80.12 115 LEU A O 1
ATOM 960 N N . LEU A 1 116 ? -3.940 7.263 -2.151 1.00 77.88 116 LEU A N 1
ATOM 961 C CA . LEU A 1 116 ? -4.712 8.449 -1.789 1.00 77.88 116 LEU A CA 1
ATOM 962 C C . LEU A 1 116 ? -6.022 8.058 -1.099 1.00 77.88 116 LEU A C 1
ATOM 964 O O . LEU A 1 116 ? -6.331 8.583 -0.034 1.00 77.88 116 LEU A O 1
ATOM 968 N N . GLY A 1 117 ? -6.764 7.109 -1.672 1.00 75.81 117 GLY A N 1
ATOM 969 C CA . GLY A 1 117 ? -8.018 6.606 -1.117 1.00 75.81 117 GLY A CA 1
ATOM 970 C C . GLY A 1 117 ? -7.829 5.968 0.257 1.00 75.81 117 GLY A C 1
ATOM 971 O O . GLY A 1 117 ? -8.569 6.287 1.186 1.00 75.81 117 GLY A O 1
ATOM 972 N N . ALA A 1 118 ? -6.794 5.138 0.424 1.00 79.06 118 ALA A N 1
ATOM 973 C CA . ALA A 1 118 ? -6.448 4.566 1.723 1.00 79.06 118 ALA A CA 1
ATOM 974 C C . ALA A 1 118 ? -6.075 5.658 2.745 1.00 79.06 118 ALA A C 1
ATOM 976 O O . ALA A 1 118 ? -6.523 5.614 3.892 1.00 79.06 118 ALA A O 1
ATOM 977 N N . GLY A 1 119 ? -5.306 6.666 2.322 1.00 73.94 119 GLY A N 1
ATOM 978 C CA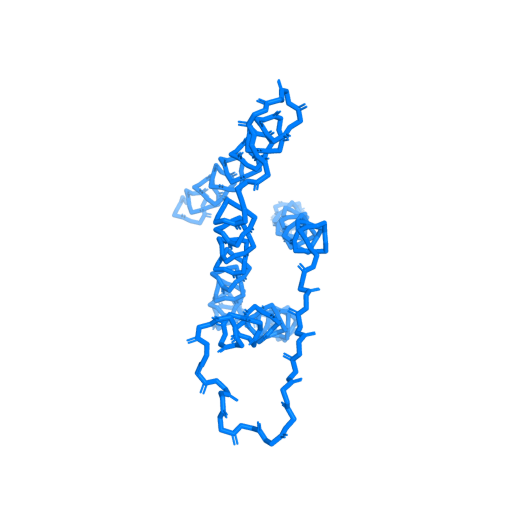 . GLY A 1 119 ? -4.951 7.840 3.123 1.00 73.94 119 GLY A CA 1
ATOM 979 C C . GLY A 1 119 ? -6.172 8.629 3.597 1.00 73.94 119 GLY A C 1
ATOM 980 O O . GLY A 1 119 ? -6.330 8.870 4.794 1.00 73.94 119 GLY A O 1
ATOM 981 N N . LEU A 1 120 ? -7.068 8.979 2.671 1.00 76.19 120 LEU A N 1
ATOM 982 C CA . LEU A 1 120 ? -8.311 9.693 2.963 1.00 76.19 120 LEU A CA 1
ATOM 983 C C . LEU A 1 120 ? -9.213 8.893 3.901 1.00 76.19 120 LEU A C 1
ATOM 985 O O . LEU A 1 120 ? -9.714 9.453 4.872 1.00 76.19 120 LEU A O 1
ATOM 989 N N . TYR A 1 121 ? -9.375 7.588 3.671 1.00 79.00 121 TYR A N 1
ATOM 990 C CA . TYR A 1 121 ? -10.138 6.725 4.572 1.00 79.00 121 TYR A CA 1
ATOM 991 C C . TYR A 1 121 ? -9.609 6.812 6.010 1.00 79.00 121 TYR A C 1
ATOM 993 O O . TYR A 1 121 ? -10.386 7.002 6.942 1.00 79.00 121 TYR A O 1
ATOM 1001 N N . MET A 1 122 ? -8.287 6.732 6.198 1.00 73.06 122 MET A N 1
ATOM 1002 C CA . MET A 1 122 ? -7.673 6.809 7.528 1.00 73.06 122 MET A CA 1
ATOM 1003 C C . MET A 1 122 ? -7.860 8.179 8.192 1.00 73.06 122 MET A C 1
ATOM 1005 O O . MET A 1 122 ? -7.985 8.249 9.416 1.00 73.06 122 MET A O 1
ATOM 1009 N N . ILE A 1 123 ? -7.887 9.261 7.407 1.00 71.69 123 ILE A N 1
ATOM 1010 C CA . ILE A 1 123 ? -8.224 10.605 7.896 1.00 71.69 123 ILE A CA 1
ATOM 1011 C C . ILE A 1 123 ? -9.666 10.632 8.388 1.00 71.69 123 ILE A C 1
ATOM 1013 O O . ILE A 1 123 ? -9.907 11.006 9.535 1.00 71.69 123 ILE A O 1
ATOM 1017 N N . PHE A 1 124 ? -10.611 10.223 7.541 1.00 70.44 124 PHE A N 1
ATOM 1018 C CA . PHE A 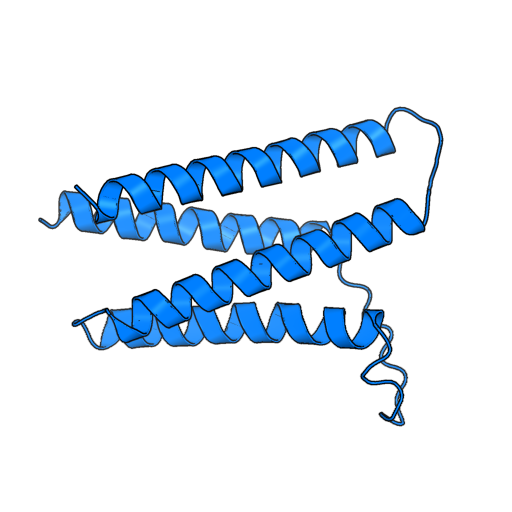1 124 ? -12.031 10.275 7.866 1.00 70.44 124 PHE A CA 1
ATOM 1019 C C . PHE A 1 124 ? -12.357 9.414 9.082 1.00 70.44 124 PHE A C 1
ATOM 1021 O O . PHE A 1 124 ? -12.946 9.931 10.027 1.00 70.44 124 PHE A O 1
ATOM 1028 N N . ASP A 1 125 ? -11.907 8.159 9.117 1.00 70.81 125 ASP A N 1
ATOM 1029 C CA . ASP A 1 125 ? -12.128 7.251 10.250 1.00 70.81 125 ASP A CA 1
ATOM 1030 C C . ASP A 1 125 ? -11.674 7.883 11.578 1.00 70.81 125 ASP A C 1
ATOM 1032 O O . ASP A 1 125 ? -12.394 7.885 12.576 1.00 70.81 125 ASP A O 1
ATOM 1036 N N . ARG A 1 126 ? -10.520 8.556 11.575 1.00 66.94 126 ARG A N 1
ATOM 1037 C CA . ARG A 1 126 ? -10.005 9.268 12.750 1.00 66.94 126 ARG A CA 1
ATOM 1038 C C . ARG A 1 126 ? -10.793 10.507 13.127 1.00 66.94 126 ARG A C 1
ATOM 1040 O O . ARG A 1 126 ? -10.994 10.737 14.318 1.00 66.94 126 ARG A O 1
ATOM 1047 N N . VAL A 1 127 ? -11.184 11.311 12.148 1.00 66.81 127 VAL A N 1
ATOM 1048 C CA . VAL A 1 127 ? -11.992 12.510 12.375 1.00 66.81 127 VAL A CA 1
ATOM 1049 C C . VAL A 1 127 ? -13.327 12.110 13.000 1.00 66.81 127 VAL A C 1
ATOM 1051 O O . VAL A 1 127 ? -13.691 12.643 14.045 1.00 66.81 127 VAL A O 1
ATOM 1054 N N . PHE A 1 128 ? -14.000 11.103 12.441 1.00 63.81 128 PHE A N 1
ATOM 1055 C CA . PHE A 1 128 ? -15.248 10.581 12.993 1.00 63.81 128 PHE A CA 1
ATOM 1056 C C . PHE A 1 128 ? -15.069 10.021 14.407 1.00 63.81 128 PHE A C 1
ATOM 1058 O O . PHE A 1 128 ? -15.871 10.345 15.278 1.00 63.81 128 PHE A O 1
ATOM 1065 N N . LEU A 1 129 ? -13.990 9.276 14.674 1.00 60.94 129 LEU A N 1
ATOM 1066 C CA . LEU A 1 129 ? -13.694 8.772 16.019 1.00 60.94 129 LEU A CA 1
ATOM 1067 C C . LEU A 1 129 ? -13.504 9.889 17.058 1.00 60.94 129 LEU A C 1
ATOM 1069 O O . LEU A 1 129 ? -13.921 9.709 18.198 1.00 60.94 129 LEU A O 1
ATOM 1073 N N . VAL A 1 130 ? -12.889 11.018 16.683 1.00 56.84 130 VAL A N 1
ATOM 1074 C CA . VAL A 1 130 ? -12.695 12.181 17.573 1.00 56.84 130 VAL A CA 1
ATOM 1075 C C . VAL A 1 130 ? -14.010 12.911 17.846 1.00 56.84 130 VAL A C 1
ATOM 1077 O O . VAL A 1 130 ? -14.220 13.368 18.961 1.00 56.84 130 VAL A O 1
ATOM 1080 N N . PHE A 1 131 ? -14.898 13.018 16.857 1.00 47.94 131 PHE A N 1
ATOM 1081 C CA . PHE A 1 131 ? -16.209 13.649 17.046 1.00 47.94 131 PHE A CA 1
ATOM 1082 C C . PHE A 1 131 ? -17.212 12.758 17.792 1.00 47.94 131 PHE A C 1
ATOM 1084 O O . PHE A 1 131 ? -18.154 13.273 18.385 1.00 47.94 131 PHE A O 1
ATOM 1091 N N . SER A 1 132 ? -17.028 11.436 17.761 1.00 47.97 132 SER A N 1
ATOM 1092 C CA . SER A 1 132 ? -17.900 10.471 18.445 1.00 47.97 132 SER A CA 1
ATOM 1093 C C . SER A 1 132 ? -17.510 10.159 19.899 1.00 47.97 132 SER A C 1
ATOM 1095 O O . SER A 1 132 ? -18.197 9.363 20.538 1.00 47.97 132 SER A O 1
ATOM 1097 N N . SER A 1 133 ? -16.397 10.714 20.398 1.00 46.12 133 SER A N 1
ATOM 1098 C CA . SER A 1 133 ? -15.865 10.497 21.757 1.00 46.12 133 SER A CA 1
ATOM 1099 C C . SER A 1 133 ? -16.070 11.706 22.654 1.00 46.12 133 SER A C 1
ATOM 1101 O O . SER A 1 133 ? -16.428 11.496 23.831 1.00 46.12 133 SER A O 1
#

Sequence (133 aa):
MIKQKTFFLFHAFFGIVFSLLGVLSLLGQFGYVYFIPLRVFTLSFLEVMIMLVGLFFIREAVRNKNSEQRFVHFVVGLGLFFFAIFPLFVTLGVLKFLPYYIDLEMNVYVLSFLLLGAGLYMIFDRVFLVFSS

Foldseek 3Di:
DVVVVVVVVVVVVLVVLVVVVVVLVVVVVVDDDPPPVSLLVLLLVLLVVLLVLLVVLQVVLVVDPDPVSSVVSPVSSVVSNCVSVPVNCLSVCVCVPPPDSPPDDDDSVVSVVSSVVSVVVVVVVVVVVVVVD

Radius of gyration: 17.05 Å; chains: 1; bounding box: 34×40×44 Å